Protein AF-A0A452Z1P0-F1 (afdb_monomer)

Sequence (159 aa):
PSRLHPARPAVPLSPVSAVEKTKGAAAAADEVQLEGMPSEFYDEEWQANQRERTKEWHAYRQKEEAEEEAKSSEYREIGMRMKAYPQEEVCKARVLVSSFIRAGEDVEKVIEKAAERGELTELVLMVIWNRLDVARRDDEKDAIRSLDLLYRRVETEIL

Organism: Aegilops tauschii subsp. strangulata (NCBI:txid200361)

Mean predicted aligned error: 16.91 Å

Secondary structure (DSSP, 8-state):
---PPPPPPPPPPPPPPPPP--------------TTS-GGGT-HHHHHHHHHHHHHHHHHHHHHHHHHHHHHHHHHHHHHHHTTS-HHHHHHHHHHHHHHHHHGGGHHHHHHHHHHTT---HHHHHHHHHHHHHHHHTT-HHHHHHHHHHHHHHHHHH-

Radius of gyration: 31.84 Å; Cα contacts (8 Å, |Δi|>4): 68; chains: 1; bounding box: 54×66×93 Å

InterPro domains:
  IPR034563 Protein PALE CRESS [PTHR37219] (13-159)

Foldseek 3Di:
DDDDDDDDDDDDDDPDDDDDDDDDDDDDPDPPPPPPDDPLVPPPVSVVVVVVVVVVVVVVVVVVVVVVVVVVVVLVVLVVVLVVDDVVLLVLLLVLLVVLVVCVPCSLVSLVVCLVVVNLDPSNLSNLVNVLVVCVVVVVVVSNVSSVVVNVSSVVSVD

pLDDT: mean 74.71, std 19.72, range [27.81, 96.06]

Solvent-accessible surface area (backbone atoms only — not comparable to full-atom values): 9810 Å² total; per-residue (Å²): 138,89,82,82,82,81,80,81,79,83,79,78,82,75,82,82,77,84,80,81,86,80,88,82,84,93,82,79,95,66,80,84,70,65,88,87,63,64,74,63,73,73,36,66,66,52,49,49,50,52,53,46,54,53,50,52,52,52,50,52,49,52,48,51,53,48,52,55,47,52,60,54,51,68,61,54,49,55,68,56,57,55,67,76,49,61,66,67,58,56,50,50,31,51,51,52,54,50,49,42,66,71,39,60,90,52,24,65,64,53,49,52,56,30,48,78,70,66,65,64,42,73,65,35,53,53,49,46,51,53,51,38,53,53,26,60,74,70,66,36,64,70,58,35,54,55,41,52,54,49,45,55,54,54,52,65,72,66,108

Structure (mmCIF, N/CA/C/O backbone):
data_AF-A0A452Z1P0-F1
#
_entry.id   AF-A0A452Z1P0-F1
#
loop_
_atom_site.group_PDB
_atom_site.id
_atom_site.type_symbol
_atom_site.label_atom_id
_atom_site.label_alt_id
_atom_site.label_comp_id
_atom_site.label_asym_id
_atom_site.label_entity_id
_atom_site.label_seq_id
_atom_site.pdbx_PDB_ins_code
_atom_site.Cartn_x
_atom_site.Cartn_y
_atom_site.Cartn_z
_atom_site.occupancy
_atom_site.B_iso_or_equiv
_atom_site.auth_seq_id
_atom_site.auth_comp_id
_atom_site.auth_asym_id
_atom_site.auth_atom_id
_atom_site.pdbx_PDB_model_num
ATOM 1 N N . PRO A 1 1 ? 9.541 51.807 -30.092 1.00 44.09 1 PRO A N 1
ATOM 2 C CA . PRO A 1 1 ? 10.869 51.169 -29.925 1.00 44.09 1 PRO A CA 1
ATOM 3 C C . PRO A 1 1 ? 10.723 49.651 -29.791 1.00 44.09 1 PRO A C 1
ATOM 5 O O . PRO A 1 1 ? 10.285 49.134 -28.772 1.00 44.09 1 PRO A O 1
ATOM 8 N N . SER A 1 2 ? 10.995 48.993 -30.909 1.00 42.66 2 SER A N 1
ATOM 9 C CA . SER A 1 2 ? 10.896 47.567 -31.196 1.00 42.66 2 SER A CA 1
ATOM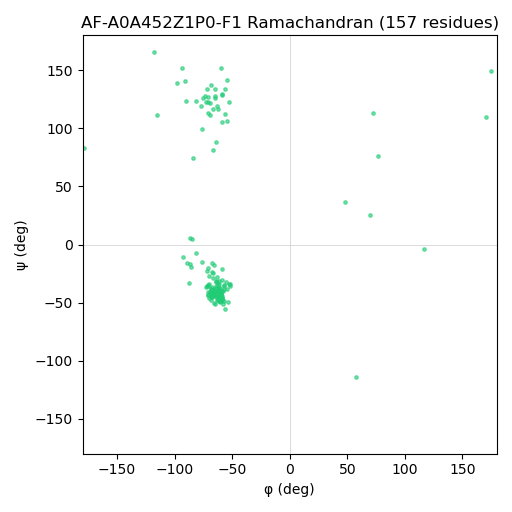 10 C C . SER A 1 2 ? 11.772 46.682 -30.303 1.00 42.66 2 SER A C 1
ATOM 12 O O . SER A 1 2 ? 12.866 47.102 -29.932 1.00 42.66 2 SER A O 1
ATOM 14 N N . ARG A 1 3 ? 11.337 45.431 -30.085 1.00 44.72 3 ARG A N 1
ATOM 15 C CA . ARG A 1 3 ? 12.112 44.186 -30.306 1.00 44.72 3 ARG A CA 1
ATOM 16 C C . ARG A 1 3 ? 11.239 42.968 -29.961 1.00 44.72 3 ARG A C 1
ATOM 18 O O . ARG A 1 3 ? 11.299 42.425 -28.867 1.00 44.72 3 ARG A O 1
ATOM 25 N N . LEU A 1 4 ? 10.416 42.553 -30.923 1.00 47.06 4 LEU A N 1
ATOM 26 C CA . LEU A 1 4 ? 9.925 41.178 -30.996 1.00 47.06 4 LEU A CA 1
ATOM 27 C C . LEU A 1 4 ? 11.031 40.354 -31.664 1.00 47.06 4 LEU A C 1
ATOM 29 O O . LEU A 1 4 ? 11.487 40.705 -32.752 1.00 47.06 4 LEU A O 1
ATOM 33 N N . HIS A 1 5 ? 11.495 39.302 -30.996 1.00 51.88 5 HIS A N 1
ATOM 34 C CA . HIS A 1 5 ? 12.396 38.320 -31.593 1.00 51.88 5 HIS A CA 1
ATOM 35 C C . HIS A 1 5 ? 11.613 37.489 -32.623 1.00 51.88 5 HIS A C 1
ATOM 37 O O . HIS A 1 5 ? 10.570 36.940 -32.264 1.00 51.88 5 HIS A O 1
ATOM 43 N N . PRO A 1 6 ? 12.067 37.367 -33.883 1.00 50.41 6 PRO A N 1
ATOM 44 C CA . PRO A 1 6 ? 11.416 36.476 -34.831 1.00 50.41 6 PRO A CA 1
ATOM 45 C C . PRO A 1 6 ? 11.770 35.017 -34.519 1.00 50.41 6 PRO A C 1
ATOM 47 O O . PRO A 1 6 ? 12.943 34.645 -34.433 1.00 50.41 6 PRO A O 1
ATOM 50 N N . ALA A 1 7 ? 10.735 34.192 -34.367 1.00 56.53 7 ALA A N 1
ATOM 51 C CA . ALA A 1 7 ? 10.838 32.741 -34.349 1.00 56.53 7 ALA A CA 1
ATOM 52 C C . ALA A 1 7 ? 11.449 32.248 -35.672 1.00 56.53 7 ALA A C 1
ATOM 54 O O . ALA A 1 7 ? 11.008 32.633 -36.756 1.00 56.53 7 ALA A O 1
ATOM 55 N N . ARG A 1 8 ? 12.480 31.402 -35.584 1.00 51.69 8 ARG A N 1
ATOM 56 C CA . ARG A 1 8 ? 13.058 30.705 -36.739 1.00 51.69 8 ARG A CA 1
ATOM 57 C C . ARG A 1 8 ? 12.015 29.743 -37.328 1.00 51.69 8 ARG A C 1
ATOM 59 O O . ARG A 1 8 ? 11.510 28.912 -36.574 1.00 51.69 8 ARG A O 1
ATOM 66 N N . PRO A 1 9 ? 11.715 29.788 -38.637 1.00 51.72 9 PRO A N 1
ATOM 67 C CA . PRO A 1 9 ? 10.921 28.745 -39.269 1.00 51.72 9 PRO A CA 1
ATOM 68 C C . PRO A 1 9 ? 11.749 27.458 -39.399 1.00 51.72 9 PRO A C 1
ATOM 70 O O . PRO A 1 9 ? 12.910 27.490 -39.810 1.00 51.72 9 PRO A O 1
ATOM 73 N N . ALA A 1 10 ? 11.143 26.327 -39.034 1.00 56.88 10 ALA A N 1
ATOM 74 C CA . ALA A 1 10 ? 11.687 25.000 -39.290 1.00 56.88 10 ALA A CA 1
ATOM 75 C C . ALA A 1 10 ? 11.734 24.756 -40.805 1.00 56.88 10 ALA A C 1
ATOM 77 O O . ALA A 1 10 ? 10.731 24.926 -41.499 1.00 56.88 10 ALA A O 1
ATOM 78 N N . VAL A 1 11 ? 12.907 24.386 -41.317 1.00 55.75 11 VAL A N 1
ATOM 79 C CA . VAL A 1 11 ? 13.099 24.035 -42.727 1.00 55.75 11 VAL A CA 1
ATOM 80 C C . VAL A 1 11 ? 12.447 22.668 -42.971 1.00 55.75 11 VAL A C 1
ATOM 82 O O . VAL A 1 11 ? 12.815 21.709 -42.290 1.00 55.75 11 VAL A O 1
ATOM 85 N N . PRO A 1 12 ? 11.494 22.538 -43.909 1.00 50.50 12 PRO A N 1
ATOM 86 C CA . PRO A 1 12 ? 10.965 21.237 -44.285 1.00 50.50 12 PRO A CA 1
ATOM 87 C C . PRO A 1 12 ? 12.035 20.460 -45.060 1.00 50.50 12 PRO A C 1
ATOM 89 O O . PRO A 1 12 ? 12.541 20.926 -46.084 1.00 50.50 12 PRO A O 1
ATOM 92 N N . LEU A 1 13 ? 12.385 19.269 -44.570 1.00 51.81 13 LEU A N 1
ATOM 93 C CA . LEU A 1 13 ? 13.197 18.316 -45.323 1.00 51.81 13 LEU A CA 1
ATOM 94 C C . LEU A 1 13 ? 12.420 17.929 -46.585 1.00 51.81 13 LEU A C 1
ATOM 96 O O . LEU A 1 13 ? 11.316 17.393 -46.514 1.00 51.81 13 LEU A O 1
ATOM 100 N N . SER A 1 14 ? 12.980 18.275 -47.742 1.00 45.72 14 SER A N 1
ATOM 101 C CA . SER A 1 14 ? 12.381 17.977 -49.041 1.00 45.72 14 SER A CA 1
ATOM 102 C C . SER A 1 14 ? 12.413 16.464 -49.299 1.00 45.72 14 SER A C 1
ATOM 104 O O . SER A 1 14 ? 13.440 15.838 -49.029 1.00 45.72 14 SER A O 1
ATOM 106 N N . PRO A 1 15 ? 11.336 15.856 -49.828 1.00 46.47 15 PRO A N 1
ATOM 107 C CA . PRO A 1 15 ? 11.354 14.454 -50.219 1.00 46.47 15 PRO A CA 1
ATOM 108 C C . PRO A 1 15 ? 12.263 14.285 -51.440 1.00 46.47 15 PRO A C 1
ATOM 110 O O . PRO A 1 15 ? 12.066 14.920 -52.478 1.00 46.47 15 PRO A O 1
ATOM 113 N N . VAL A 1 16 ? 13.283 13.440 -51.305 1.00 46.19 16 VAL A N 1
ATOM 114 C CA . VAL A 1 16 ? 14.192 13.092 -52.401 1.00 46.19 16 VAL A CA 1
ATOM 115 C C . VAL A 1 16 ? 13.379 12.377 -53.483 1.00 46.19 16 VAL A C 1
ATOM 117 O O . VAL A 1 16 ? 12.727 11.368 -53.219 1.00 46.19 16 VAL A O 1
ATOM 120 N N . SER A 1 17 ? 13.356 12.961 -54.681 1.00 40.78 17 SER A N 1
ATOM 121 C CA . SER A 1 17 ? 12.561 12.489 -55.817 1.00 40.78 17 SER A CA 1
ATOM 122 C C . SER A 1 17 ? 13.032 11.115 -56.298 1.00 40.78 17 SER A C 1
ATOM 124 O O . SER A 1 17 ? 14.225 10.894 -56.498 1.00 40.78 17 SER A O 1
ATOM 126 N N . ALA A 1 18 ? 12.080 10.206 -56.520 1.00 47.62 18 ALA A N 1
ATOM 127 C CA . ALA A 1 18 ? 12.309 8.944 -57.209 1.00 47.62 18 ALA A CA 1
ATOM 128 C C . ALA A 1 18 ? 12.649 9.226 -58.682 1.00 47.62 18 ALA A C 1
ATOM 130 O O . ALA A 1 18 ? 11.830 9.777 -59.414 1.00 47.62 18 ALA A O 1
ATOM 131 N N . VAL A 1 19 ? 13.860 8.866 -59.111 1.00 43.66 19 VAL A N 1
ATOM 132 C CA . VAL A 1 19 ? 14.282 8.962 -60.515 1.00 43.66 19 VAL A CA 1
ATOM 133 C C . VAL A 1 19 ? 13.674 7.807 -61.313 1.00 43.66 19 VAL A C 1
ATOM 135 O O . VAL A 1 19 ? 13.925 6.633 -61.034 1.00 43.66 19 VAL A O 1
ATOM 138 N N . GLU A 1 20 ? 12.868 8.161 -62.316 1.00 36.50 20 GLU A N 1
ATOM 139 C CA . GLU A 1 20 ? 12.328 7.266 -63.339 1.00 36.50 20 GLU A CA 1
ATOM 140 C C . GLU A 1 20 ? 13.451 6.577 -64.134 1.00 36.50 20 GLU A C 1
ATOM 142 O O . GLU A 1 20 ? 14.351 7.215 -64.683 1.00 36.50 20 GLU A O 1
ATOM 147 N N . LYS A 1 21 ? 13.369 5.245 -64.232 1.00 41.72 21 LYS A N 1
ATOM 148 C CA . LYS A 1 21 ? 14.223 4.416 -65.091 1.00 41.72 21 LYS A CA 1
ATOM 149 C C . LYS A 1 21 ? 13.857 4.626 -66.561 1.00 41.72 21 LYS A C 1
ATOM 151 O O . LYS A 1 21 ? 12.813 4.151 -67.005 1.00 41.72 21 LYS A O 1
ATOM 156 N N . THR A 1 22 ? 14.760 5.212 -67.344 1.00 37.16 22 THR A N 1
ATOM 157 C CA . THR A 1 22 ? 14.760 5.045 -68.804 1.00 37.16 22 THR A CA 1
ATOM 158 C C . THR A 1 22 ? 15.759 3.964 -69.217 1.00 37.16 22 THR A C 1
ATOM 160 O O . THR A 1 22 ? 16.826 3.782 -68.637 1.00 37.16 22 THR A O 1
ATOM 163 N N . LYS A 1 23 ? 15.320 3.157 -70.181 1.00 41.75 23 LYS A N 1
ATOM 164 C CA . LYS A 1 23 ? 15.895 1.893 -70.645 1.00 41.75 23 LYS A CA 1
ATOM 165 C C . LYS A 1 23 ? 16.890 2.152 -71.780 1.00 41.75 23 LYS A C 1
ATOM 167 O O . LYS A 1 23 ? 16.473 2.661 -72.816 1.00 41.75 23 LYS A O 1
ATOM 172 N N . GLY A 1 24 ? 18.145 1.711 -71.643 1.00 29.64 24 GLY A N 1
ATOM 173 C CA . GLY A 1 24 ? 19.073 1.624 -72.778 1.00 29.64 24 GLY A CA 1
ATOM 174 C C . GLY A 1 24 ? 20.534 1.318 -72.428 1.00 29.64 24 GLY A C 1
ATOM 175 O O . GLY A 1 24 ? 21.234 2.196 -71.955 1.00 29.64 24 GLY A O 1
ATOM 176 N N . ALA A 1 25 ? 20.967 0.101 -72.783 1.00 27.81 25 ALA A N 1
ATOM 177 C CA . ALA A 1 25 ? 22.345 -0.377 -72.984 1.00 27.81 25 ALA A CA 1
ATOM 178 C C . ALA A 1 25 ? 23.264 -0.580 -71.756 1.00 27.81 25 ALA A C 1
ATOM 180 O O . ALA A 1 25 ? 23.699 0.343 -71.082 1.00 27.81 25 ALA A O 1
ATOM 181 N N . ALA A 1 26 ? 23.591 -1.855 -71.530 1.00 37.91 26 ALA A N 1
ATOM 182 C CA . ALA A 1 26 ? 24.515 -2.370 -70.532 1.00 37.91 26 ALA A CA 1
ATOM 183 C C . ALA A 1 26 ? 25.988 -2.096 -70.884 1.00 37.91 26 ALA A C 1
ATOM 185 O O . ALA A 1 26 ? 26.427 -2.483 -71.965 1.00 37.91 26 ALA A O 1
ATOM 186 N N . ALA A 1 27 ? 26.735 -1.510 -69.946 1.00 34.22 27 ALA A N 1
ATOM 187 C CA . ALA A 1 27 ? 28.104 -1.869 -69.546 1.00 34.22 27 ALA A CA 1
ATOM 188 C C . ALA A 1 27 ? 28.612 -0.846 -68.513 1.00 34.22 27 ALA A C 1
ATOM 190 O O . ALA A 1 27 ? 28.245 0.320 -68.582 1.00 34.22 27 ALA A O 1
ATOM 191 N N . ALA A 1 28 ? 29.482 -1.299 -67.608 1.00 30.39 28 ALA A N 1
ATOM 192 C CA . ALA A 1 28 ? 30.057 -0.577 -66.467 1.00 30.39 28 ALA A CA 1
ATOM 193 C C . ALA A 1 28 ? 29.111 -0.410 -65.264 1.00 30.39 28 ALA A C 1
ATOM 195 O O . ALA A 1 28 ? 28.579 0.658 -64.976 1.00 30.39 28 ALA A O 1
ATOM 196 N N . ALA A 1 29 ? 28.948 -1.513 -64.531 1.00 36.84 29 ALA A N 1
ATOM 197 C CA . ALA A 1 29 ? 28.787 -1.448 -63.087 1.00 36.84 29 ALA A CA 1
ATOM 198 C C . ALA A 1 29 ? 30.096 -0.890 -62.512 1.00 36.84 29 ALA A C 1
ATOM 200 O O . ALA A 1 29 ? 31.027 -1.645 -62.254 1.00 36.84 29 ALA A O 1
ATOM 201 N N . ASP A 1 30 ? 30.193 0.430 -62.427 1.00 38.25 30 ASP A N 1
ATOM 202 C CA . ASP A 1 30 ? 31.117 1.073 -61.507 1.00 38.25 30 ASP A CA 1
ATOM 203 C C . ASP A 1 30 ? 30.231 1.812 -60.518 1.00 38.25 30 ASP A C 1
ATOM 205 O O . ASP A 1 30 ? 29.426 2.678 -60.879 1.00 38.25 30 ASP A O 1
ATOM 209 N N . GLU A 1 31 ? 30.255 1.306 -59.294 1.00 41.28 31 GLU A N 1
ATOM 210 C CA . GLU A 1 31 ? 29.506 1.838 -58.180 1.00 41.28 31 GLU A CA 1
ATOM 211 C C . GLU A 1 31 ? 29.822 3.323 -58.078 1.00 41.28 31 GLU A C 1
ATOM 213 O O . GLU A 1 31 ? 30.979 3.721 -57.953 1.00 41.28 31 GLU A O 1
ATOM 218 N N . VAL A 1 32 ? 28.786 4.157 -58.143 1.00 47.81 32 VAL A N 1
ATOM 219 C CA . VAL A 1 32 ? 28.904 5.562 -57.767 1.00 47.81 32 VAL A CA 1
ATOM 220 C C . VAL A 1 32 ? 29.160 5.570 -56.262 1.00 47.81 32 VAL A C 1
ATOM 222 O O . VAL A 1 32 ? 28.235 5.695 -55.460 1.00 47.81 32 VAL A O 1
ATOM 225 N N . GLN A 1 33 ? 30.420 5.351 -55.886 1.00 48.59 33 GLN A N 1
ATOM 226 C CA . GLN A 1 33 ? 30.935 5.562 -54.548 1.00 48.59 33 GLN A CA 1
ATOM 227 C C . GLN A 1 33 ? 30.678 7.030 -54.242 1.00 48.59 33 GLN A C 1
ATOM 229 O O . GLN A 1 33 ? 31.297 7.931 -54.806 1.00 48.59 33 GLN A O 1
ATOM 234 N N . LEU A 1 34 ? 29.684 7.268 -53.393 1.00 49.00 34 LEU A N 1
ATOM 235 C CA . LEU A 1 34 ? 29.399 8.561 -52.808 1.00 49.00 34 LEU A CA 1
ATOM 236 C C . LEU A 1 34 ? 30.690 9.045 -52.131 1.00 49.00 34 LEU A C 1
ATOM 238 O O . LEU A 1 34 ? 31.124 8.490 -51.116 1.00 49.00 34 LEU A O 1
ATOM 242 N N . GLU A 1 35 ? 31.331 10.026 -52.759 1.00 41.75 35 GLU A N 1
ATOM 243 C CA . GLU A 1 35 ? 32.643 10.545 -52.392 1.00 41.75 35 GLU A CA 1
ATOM 244 C C . GLU A 1 35 ? 32.628 11.023 -50.929 1.00 41.75 35 GLU A C 1
ATOM 246 O O . GLU A 1 35 ? 31.923 11.969 -50.574 1.00 41.75 35 GLU A O 1
ATOM 251 N N . GLY A 1 36 ? 33.368 10.320 -50.062 1.00 56.19 36 GLY A N 1
ATOM 252 C CA . GLY A 1 36 ? 33.545 10.669 -48.646 1.00 56.19 36 GLY A CA 1
ATOM 253 C C . GLY A 1 36 ? 33.018 9.668 -47.608 1.00 56.19 36 GLY A C 1
ATOM 254 O O . GLY A 1 36 ? 33.248 9.893 -46.420 1.00 56.19 36 GLY A O 1
ATOM 255 N N . MET A 1 37 ? 32.354 8.570 -47.995 1.00 54.34 37 MET A N 1
ATOM 256 C CA . MET A 1 37 ? 32.004 7.497 -47.045 1.00 54.34 37 MET A CA 1
ATOM 257 C C . MET A 1 37 ? 33.104 6.421 -46.968 1.00 54.34 37 MET A C 1
ATOM 259 O O . MET A 1 37 ? 33.677 6.076 -48.002 1.00 54.34 37 MET A O 1
ATOM 263 N N . PRO A 1 38 ? 33.423 5.882 -45.771 1.00 67.44 38 PRO A N 1
ATOM 264 C CA . PRO A 1 38 ? 34.395 4.794 -45.618 1.00 67.44 38 PRO A CA 1
ATOM 265 C C . PRO A 1 38 ? 34.047 3.588 -46.503 1.00 67.44 38 PRO A C 1
ATOM 267 O O . PRO A 1 38 ? 32.874 3.245 -46.609 1.00 67.44 38 PRO A O 1
ATOM 270 N N . SER A 1 39 ? 35.047 2.922 -47.098 1.00 65.94 39 SER A N 1
ATOM 271 C CA . SER A 1 39 ? 34.854 1.770 -48.009 1.00 65.94 39 SER A CA 1
ATOM 272 C C . SER A 1 39 ? 33.989 0.656 -47.405 1.00 65.94 39 SER A C 1
ATOM 274 O O . SER A 1 39 ? 33.191 0.050 -48.109 1.00 65.94 39 SER A O 1
ATOM 276 N N . GLU A 1 40 ? 34.090 0.456 -46.089 1.00 57.50 40 GLU A N 1
ATOM 277 C CA . GLU A 1 40 ? 33.300 -0.506 -45.304 1.00 57.50 40 GLU A CA 1
ATOM 278 C C . GLU A 1 40 ? 31.786 -0.264 -45.401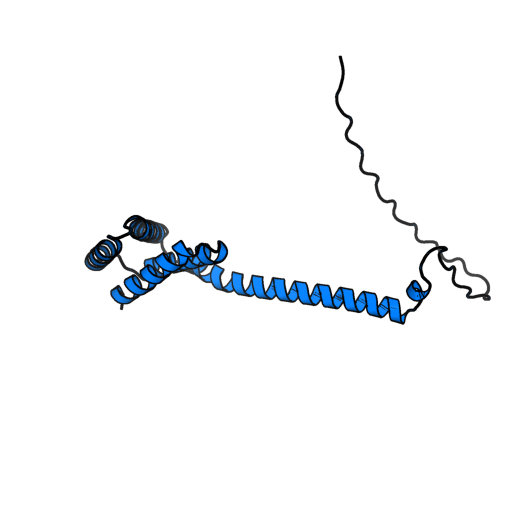 1.00 57.50 40 GLU A C 1
ATOM 280 O O . GLU A 1 40 ? 30.983 -1.162 -45.171 1.00 57.50 40 GLU A O 1
ATOM 285 N N . PHE A 1 41 ? 31.368 0.952 -45.765 1.00 53.31 41 PHE A N 1
ATOM 286 C CA . PHE A 1 41 ? 29.965 1.279 -45.971 1.00 53.31 41 PHE A CA 1
ATOM 287 C C . PHE A 1 41 ? 29.370 0.558 -47.186 1.00 53.31 41 PHE A C 1
ATOM 289 O O . PHE A 1 41 ? 28.162 0.364 -47.203 1.00 53.31 41 PHE A O 1
ATOM 296 N N . TYR A 1 42 ? 30.168 0.144 -4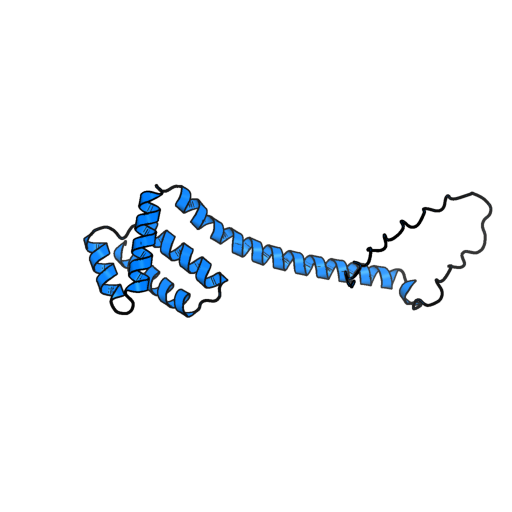8.175 1.00 59.69 42 TYR A N 1
ATOM 297 C CA . TYR A 1 42 ? 29.697 -0.591 -49.360 1.00 59.69 42 TYR A CA 1
ATOM 298 C C . TYR A 1 42 ? 29.764 -2.114 -49.191 1.00 59.69 42 TYR A C 1
ATOM 300 O O . TYR A 1 42 ? 29.141 -2.835 -49.966 1.00 59.69 42 TYR A O 1
ATOM 308 N N . ASP A 1 43 ? 30.426 -2.604 -48.140 1.00 75.06 43 ASP A N 1
ATOM 309 C CA . ASP A 1 43 ? 30.457 -4.028 -47.824 1.00 75.06 43 ASP A CA 1
ATOM 310 C C . ASP A 1 43 ? 29.069 -4.480 -47.346 1.00 75.06 43 ASP A C 1
ATOM 312 O O . ASP A 1 43 ? 28.593 -4.110 -46.266 1.00 75.06 43 ASP A O 1
ATOM 316 N N . GLU A 1 44 ? 28.397 -5.295 -48.161 1.00 65.06 44 GLU A N 1
ATOM 317 C CA . GLU A 1 44 ? 27.048 -5.798 -47.874 1.00 65.06 44 GLU A CA 1
ATOM 318 C C . GLU A 1 44 ? 26.987 -6.545 -46.532 1.00 65.06 44 GLU A C 1
ATOM 320 O O . GLU A 1 44 ? 26.014 -6.402 -45.787 1.00 65.06 44 GLU A O 1
ATOM 325 N N . GLU A 1 45 ? 28.052 -7.273 -46.181 1.00 70.44 45 GLU A N 1
ATOM 326 C CA . GLU A 1 45 ? 28.196 -7.956 -44.890 1.00 70.44 45 GLU A CA 1
ATOM 327 C C . GLU A 1 45 ? 28.332 -6.971 -43.722 1.00 70.44 45 GLU A C 1
ATOM 329 O O . GLU A 1 45 ? 27.728 -7.167 -42.664 1.00 70.44 45 GLU A O 1
ATOM 334 N N . TRP A 1 46 ? 29.063 -5.869 -43.911 1.00 74.94 46 TRP A N 1
ATOM 335 C CA . TRP A 1 46 ? 29.215 -4.832 -42.891 1.00 74.94 46 TRP A CA 1
ATOM 336 C C . TRP A 1 46 ? 27.893 -4.092 -42.664 1.00 74.94 46 TRP A C 1
ATOM 338 O O . TRP A 1 46 ? 27.463 -3.927 -41.519 1.00 74.94 46 TRP A O 1
ATOM 348 N N . GLN A 1 47 ? 27.178 -3.727 -43.734 1.00 70.19 47 GLN A N 1
ATOM 349 C CA . GLN A 1 47 ? 25.843 -3.131 -43.626 1.00 70.19 47 GLN A CA 1
ATOM 350 C C . GLN A 1 47 ? 24.828 -4.088 -42.986 1.00 70.19 47 GLN A C 1
ATOM 352 O O . GLN A 1 47 ? 23.996 -3.655 -42.181 1.00 70.19 47 GLN A O 1
ATOM 357 N N . ALA A 1 48 ? 24.868 -5.378 -43.336 1.00 77.31 48 ALA A N 1
ATOM 358 C CA . ALA A 1 48 ? 24.006 -6.399 -42.746 1.00 77.31 48 ALA A CA 1
ATOM 359 C C . ALA A 1 48 ? 24.258 -6.533 -41.240 1.00 77.31 48 ALA A C 1
ATOM 361 O O . ALA A 1 48 ? 23.305 -6.467 -40.464 1.00 77.31 48 ALA A O 1
ATOM 362 N N . ASN A 1 49 ? 25.526 -6.589 -40.829 1.00 74.19 49 ASN A N 1
ATOM 363 C CA . ASN A 1 49 ? 25.930 -6.645 -39.428 1.00 74.19 49 ASN A CA 1
ATOM 364 C C . ASN A 1 49 ? 25.498 -5.384 -38.649 1.00 74.19 49 ASN A C 1
ATOM 366 O O . ASN A 1 49 ? 25.004 -5.477 -37.530 1.00 74.19 49 ASN A O 1
ATOM 370 N N . GLN A 1 50 ? 25.582 -4.185 -39.239 1.00 67.88 50 GLN A N 1
ATOM 371 C CA . GLN A 1 50 ? 25.062 -2.961 -38.600 1.00 67.88 50 GLN A CA 1
ATOM 372 C C . GLN A 1 50 ? 23.535 -2.994 -38.410 1.00 67.88 50 GLN A C 1
ATOM 374 O O . GLN A 1 50 ? 23.017 -2.597 -37.358 1.00 67.88 50 GLN A O 1
ATOM 379 N N . ARG A 1 51 ? 22.796 -3.489 -39.412 1.00 73.19 51 ARG A N 1
ATOM 380 C CA . ARG A 1 51 ? 21.335 -3.664 -39.330 1.00 73.19 51 ARG A CA 1
ATOM 381 C C . ARG A 1 51 ? 20.959 -4.714 -38.289 1.00 73.19 51 ARG A C 1
ATOM 383 O O . ARG A 1 51 ? 19.978 -4.520 -37.575 1.00 73.19 51 ARG A O 1
ATOM 390 N N . GLU A 1 52 ? 21.717 -5.801 -38.206 1.00 73.62 52 GLU A N 1
ATOM 391 C CA . GLU A 1 52 ? 21.527 -6.867 -37.223 1.00 73.62 52 GLU A CA 1
ATOM 392 C C . GLU A 1 52 ? 21.767 -6.348 -35.803 1.00 73.62 52 GLU A C 1
ATOM 394 O O . GLU A 1 52 ? 20.849 -6.398 -34.989 1.00 73.62 52 GLU A O 1
ATOM 399 N N . ARG A 1 53 ? 22.897 -5.677 -35.549 1.00 68.19 53 ARG A N 1
ATOM 400 C CA . ARG A 1 53 ? 23.201 -5.059 -34.244 1.00 68.19 53 ARG A CA 1
ATOM 401 C C . ARG A 1 53 ? 22.141 -4.055 -33.795 1.00 68.19 53 ARG A C 1
ATOM 403 O O . ARG A 1 53 ? 21.787 -4.000 -32.620 1.00 68.19 53 ARG A O 1
ATOM 410 N N . THR A 1 54 ? 21.595 -3.272 -34.726 1.00 74.12 54 THR A N 1
ATOM 411 C CA . THR A 1 54 ? 20.522 -2.313 -34.417 1.00 74.12 54 THR A CA 1
ATOM 412 C C . THR A 1 54 ? 19.218 -3.033 -34.050 1.00 74.12 54 THR A C 1
ATOM 414 O O . THR A 1 54 ? 18.548 -2.650 -33.091 1.00 74.12 54 THR A O 1
ATOM 417 N N . LYS A 1 55 ? 18.859 -4.106 -34.770 1.00 82.38 55 LYS A N 1
ATOM 418 C CA . LYS A 1 55 ? 17.677 -4.932 -34.468 1.00 82.38 55 LYS A CA 1
ATOM 419 C C . LYS A 1 55 ? 17.807 -5.649 -33.129 1.00 82.38 55 LYS A C 1
ATOM 421 O O . LYS A 1 55 ? 16.851 -5.639 -32.362 1.00 82.38 55 LYS A O 1
ATOM 426 N N . GLU A 1 56 ? 18.970 -6.225 -32.841 1.00 81.50 56 GLU A N 1
ATOM 427 C CA . GLU A 1 56 ? 19.265 -6.874 -31.561 1.00 81.50 56 GLU A CA 1
ATOM 428 C C . GLU A 1 56 ? 19.136 -5.893 -30.400 1.00 81.50 56 GLU A C 1
ATOM 430 O O . GLU A 1 56 ? 18.497 -6.197 -29.395 1.00 81.50 56 GLU A O 1
ATOM 435 N N . TRP A 1 57 ? 19.670 -4.681 -30.559 1.00 74.94 57 TRP A N 1
ATOM 436 C CA . TRP A 1 57 ? 19.588 -3.658 -29.525 1.00 74.94 57 TRP A CA 1
ATOM 437 C C . TRP A 1 57 ? 18.150 -3.177 -29.280 1.00 74.94 57 TRP A C 1
ATOM 439 O O . TRP A 1 57 ? 17.733 -3.007 -28.134 1.00 74.94 57 TRP A O 1
ATOM 449 N N . HIS A 1 58 ? 17.348 -3.018 -30.338 1.00 81.12 58 HIS A N 1
ATOM 450 C CA . HIS A 1 58 ? 15.922 -2.710 -30.201 1.00 81.12 58 HIS A CA 1
ATOM 451 C C . HIS A 1 58 ? 15.113 -3.866 -29.607 1.00 81.12 58 HIS A C 1
ATOM 453 O O . HIS A 1 58 ? 14.217 -3.612 -28.807 1.00 81.12 58 HIS A O 1
ATOM 459 N N . ALA A 1 59 ? 15.426 -5.114 -29.963 1.00 86.00 59 ALA A N 1
ATOM 460 C CA . ALA A 1 59 ? 14.787 -6.295 -29.393 1.00 86.00 59 ALA A CA 1
ATOM 461 C C . ALA A 1 59 ? 15.114 -6.444 -27.901 1.00 86.00 59 ALA A C 1
ATOM 463 O O . ALA A 1 59 ? 14.218 -6.719 -27.108 1.00 86.00 59 ALA A O 1
ATOM 464 N N . TYR A 1 60 ? 16.368 -6.197 -27.507 1.00 81.44 60 TYR A N 1
ATOM 465 C CA . TYR A 1 60 ? 16.786 -6.162 -26.107 1.00 81.44 60 TYR A CA 1
ATOM 466 C C . TYR A 1 60 ? 16.011 -5.097 -25.323 1.00 81.44 60 TYR A C 1
ATOM 468 O O . TYR A 1 60 ? 15.427 -5.406 -24.290 1.00 81.44 60 TYR A O 1
ATOM 476 N N . ARG A 1 61 ? 15.926 -3.867 -25.850 1.00 80.44 61 ARG A N 1
ATOM 477 C CA . ARG A 1 61 ? 15.185 -2.787 -25.186 1.00 80.44 61 ARG A CA 1
ATOM 478 C C . ARG A 1 61 ? 13.688 -3.079 -25.076 1.00 80.44 61 ARG A C 1
ATOM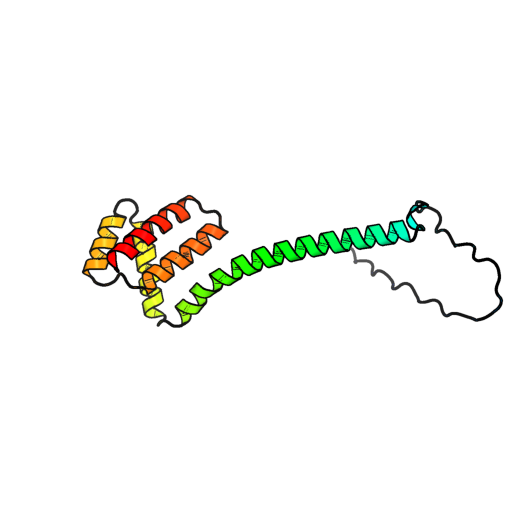 480 O O . ARG A 1 61 ? 13.120 -2.889 -24.012 1.00 80.44 61 ARG A O 1
ATOM 487 N N . GLN A 1 62 ? 13.052 -3.563 -26.145 1.00 77.06 62 GLN A N 1
ATOM 488 C CA . GLN A 1 62 ? 11.631 -3.933 -26.099 1.00 77.06 62 GLN A CA 1
ATOM 489 C C . GLN A 1 62 ? 11.369 -5.064 -25.107 1.00 77.06 62 GLN A C 1
ATOM 491 O O . GLN A 1 62 ? 10.320 -5.088 -24.473 1.00 77.06 62 GLN A O 1
ATOM 496 N N . LYS A 1 63 ? 12.311 -6.001 -24.968 1.00 80.81 63 LYS A N 1
ATOM 497 C CA . LYS A 1 63 ? 12.218 -7.064 -23.974 1.00 80.81 63 LYS A CA 1
ATOM 498 C C . LYS A 1 63 ? 12.304 -6.505 -22.552 1.00 80.81 63 LYS A C 1
ATOM 500 O O . LYS A 1 63 ? 11.484 -6.895 -21.733 1.00 80.81 63 LYS A O 1
ATOM 505 N N . GLU A 1 64 ? 13.225 -5.579 -22.280 1.00 80.50 64 GLU A N 1
ATOM 506 C CA . GLU A 1 64 ? 13.285 -4.881 -20.985 1.00 80.50 64 GLU A CA 1
ATOM 507 C C . GLU A 1 64 ? 11.998 -4.100 -20.697 1.00 80.50 64 GLU A C 1
ATOM 509 O O . GLU A 1 64 ? 11.396 -4.292 -19.646 1.00 80.50 64 GLU A O 1
ATOM 514 N N . GLU A 1 65 ? 11.525 -3.292 -21.649 1.00 73.62 65 GLU A N 1
ATOM 515 C CA . GLU A 1 65 ? 10.276 -2.531 -21.508 1.00 73.62 65 GLU A CA 1
ATOM 516 C C . GLU A 1 65 ? 9.075 -3.461 -21.265 1.00 73.62 65 GLU A C 1
ATOM 518 O O . GLU A 1 65 ? 8.232 -3.168 -20.423 1.00 73.62 65 GLU A O 1
ATOM 523 N N . ALA A 1 66 ? 9.008 -4.613 -21.941 1.00 77.25 66 ALA A N 1
ATOM 524 C CA . ALA A 1 66 ? 7.946 -5.599 -21.744 1.00 77.25 66 ALA A CA 1
ATOM 525 C 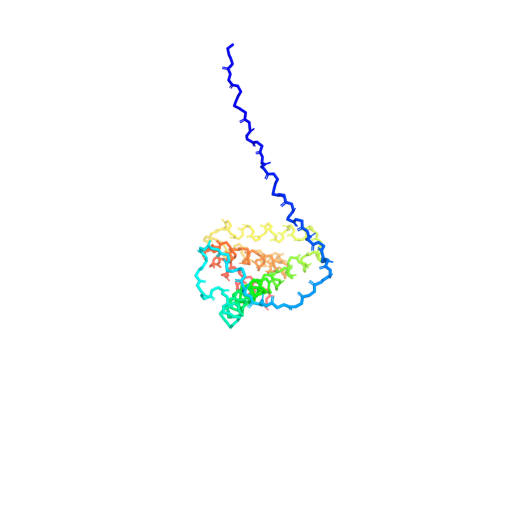C . ALA A 1 66 ? 8.052 -6.337 -20.399 1.00 77.25 66 ALA A C 1
ATOM 527 O O . ALA A 1 66 ? 7.027 -6.668 -19.809 1.00 77.25 66 ALA A O 1
ATOM 528 N N . GLU A 1 67 ? 9.261 -6.604 -19.900 1.00 73.31 67 GLU A N 1
ATOM 529 C CA . GLU A 1 67 ? 9.477 -7.183 -18.569 1.00 73.31 67 GLU A CA 1
ATOM 530 C C . GLU A 1 67 ? 9.101 -6.179 -17.465 1.00 73.31 67 GLU A C 1
ATOM 532 O O . GLU A 1 67 ? 8.429 -6.547 -16.496 1.00 73.31 67 GLU A O 1
ATOM 537 N N . GLU A 1 68 ? 9.440 -4.898 -17.638 1.00 64.50 68 GLU A N 1
ATOM 538 C CA . GLU A 1 68 ? 8.995 -3.809 -16.764 1.00 64.50 68 GLU A CA 1
ATOM 539 C C . GLU A 1 68 ? 7.475 -3.606 -16.828 1.00 64.50 68 GLU A C 1
ATOM 541 O O . GLU A 1 68 ? 6.821 -3.447 -15.793 1.00 64.50 68 GLU A O 1
ATOM 546 N N . GLU A 1 69 ? 6.882 -3.673 -18.021 1.00 62.62 69 GLU A N 1
ATOM 547 C CA . GLU A 1 69 ? 5.443 -3.513 -18.213 1.00 62.62 69 GLU A CA 1
ATOM 548 C C . GLU A 1 69 ? 4.658 -4.713 -17.668 1.00 62.62 69 GLU A C 1
ATOM 550 O O . GLU A 1 69 ? 3.655 -4.514 -16.980 1.00 62.62 69 GLU A O 1
ATOM 555 N N . ALA A 1 70 ? 5.136 -5.945 -17.869 1.00 63.62 70 ALA A N 1
ATOM 556 C CA . ALA A 1 70 ? 4.555 -7.156 -17.286 1.00 63.62 70 ALA A CA 1
ATOM 557 C C . ALA A 1 70 ? 4.597 -7.106 -15.756 1.00 63.62 70 ALA A C 1
ATOM 559 O O . ALA A 1 70 ? 3.581 -7.353 -15.101 1.00 63.62 70 ALA A O 1
ATOM 560 N N . LYS A 1 71 ? 5.735 -6.680 -15.195 1.00 59.69 71 LYS A N 1
ATOM 561 C CA . LYS A 1 71 ? 5.859 -6.413 -13.765 1.00 59.69 71 LYS A CA 1
ATOM 562 C C . LYS A 1 71 ? 4.842 -5.354 -13.344 1.00 59.69 71 LYS A C 1
ATOM 564 O O . LYS A 1 71 ? 4.114 -5.583 -12.396 1.00 59.69 71 LYS A O 1
ATOM 569 N N . SER A 1 72 ? 4.686 -4.251 -14.079 1.00 55.09 72 SER A N 1
ATOM 570 C CA . SER A 1 72 ? 3.711 -3.192 -13.762 1.00 55.09 72 SER A CA 1
ATOM 571 C C . SER A 1 72 ? 2.228 -3.609 -13.889 1.00 55.09 72 SER A C 1
ATOM 573 O O . SER A 1 72 ? 1.370 -3.056 -13.188 1.00 55.09 72 SER A O 1
ATOM 575 N N . SER A 1 73 ? 1.929 -4.573 -14.770 1.00 58.12 73 SER A N 1
ATOM 576 C CA . SER A 1 73 ? 0.595 -5.094 -15.102 1.00 58.12 73 SER A CA 1
ATOM 577 C C . SER A 1 73 ? 0.002 -5.927 -13.968 1.00 58.12 73 SER A C 1
ATOM 579 O O . SER A 1 73 ? -1.163 -5.736 -13.615 1.00 58.12 73 SER A O 1
ATOM 581 N N . GLU A 1 74 ? 0.814 -6.792 -13.355 1.00 55.41 74 GLU A N 1
ATOM 582 C CA . GLU A 1 74 ? 0.428 -7.628 -12.208 1.00 55.41 74 GLU A CA 1
ATOM 583 C C . GLU A 1 74 ? -0.112 -6.773 -11.039 1.00 55.41 74 GLU A C 1
ATOM 585 O O . GLU A 1 74 ? -1.073 -7.133 -10.365 1.00 55.41 74 GLU A O 1
ATOM 590 N N . TYR A 1 75 ? 0.401 -5.550 -10.877 1.00 53.78 75 TYR A N 1
ATOM 591 C CA . TYR A 1 75 ? -0.006 -4.632 -9.810 1.00 53.78 75 TYR A CA 1
ATOM 592 C C . TYR A 1 75 ? -1.236 -3.761 -10.126 1.00 53.78 75 TYR A C 1
ATOM 594 O O . TYR A 1 75 ? -1.913 -3.290 -9.208 1.00 53.78 75 TYR A O 1
ATOM 602 N N . ARG A 1 76 ? -1.608 -3.576 -11.407 1.00 63.69 76 ARG A N 1
ATOM 603 C CA . ARG A 1 76 ? -2.892 -2.926 -11.770 1.00 63.69 76 ARG A CA 1
ATOM 604 C C . ARG A 1 76 ? -4.101 -3.755 -11.337 1.00 63.69 76 ARG A C 1
ATOM 606 O O . ARG A 1 76 ? -5.209 -3.220 -11.244 1.00 63.69 76 ARG A O 1
ATOM 613 N N . GLU A 1 77 ? -3.899 -5.036 -11.053 1.00 68.25 77 GLU A N 1
ATOM 614 C CA . GLU A 1 77 ? -4.952 -5.971 -10.687 1.00 68.25 77 GLU A CA 1
ATOM 615 C C . GLU A 1 77 ? -5.636 -5.606 -9.359 1.00 68.25 77 GLU A C 1
ATOM 617 O O . GLU A 1 77 ? -6.858 -5.697 -9.246 1.00 68.25 77 GLU A O 1
ATOM 622 N N . ILE A 1 78 ? -4.891 -5.081 -8.382 1.00 68.69 78 ILE A N 1
ATOM 623 C CA . ILE A 1 78 ? -5.419 -4.734 -7.049 1.00 68.69 78 ILE A CA 1
ATOM 624 C C . ILE A 1 78 ? -6.383 -3.554 -7.135 1.00 68.69 78 ILE A C 1
ATOM 626 O O . ILE A 1 78 ? -7.503 -3.608 -6.623 1.00 68.69 78 ILE A O 1
ATOM 630 N N . GLY A 1 79 ? -5.973 -2.495 -7.838 1.00 70.06 79 GLY A N 1
ATOM 631 C CA . GLY A 1 79 ? -6.818 -1.328 -8.075 1.00 70.06 79 GLY A CA 1
ATOM 632 C C . GLY A 1 79 ? -8.086 -1.683 -8.856 1.00 70.06 79 GLY A C 1
ATOM 633 O O . GLY A 1 79 ? -9.134 -1.080 -8.628 1.00 70.06 79 GLY A O 1
ATOM 634 N N . MET A 1 80 ? -8.026 -2.689 -9.738 1.00 76.50 80 MET A N 1
ATOM 635 C CA . MET A 1 80 ? -9.214 -3.231 -10.403 1.00 76.50 80 MET A CA 1
ATOM 636 C C . MET A 1 80 ? -10.107 -4.022 -9.441 1.00 76.50 80 MET A C 1
ATOM 638 O O . MET A 1 80 ? -11.314 -3.793 -9.440 1.00 76.50 80 MET A O 1
ATOM 642 N N . ARG A 1 81 ? -9.541 -4.875 -8.578 1.00 77.62 81 ARG A N 1
ATOM 643 C CA . ARG A 1 81 ? -10.299 -5.621 -7.554 1.00 77.62 81 ARG A CA 1
ATOM 644 C C . ARG A 1 81 ? -11.012 -4.688 -6.570 1.00 77.62 81 ARG A C 1
ATOM 646 O O . ARG A 1 81 ? -12.157 -4.939 -6.216 1.00 77.62 81 ARG A O 1
ATOM 653 N N . MET A 1 82 ? -10.402 -3.560 -6.196 1.00 82.38 82 MET A N 1
ATOM 654 C CA . MET A 1 82 ? -11.037 -2.554 -5.331 1.00 82.38 82 MET A CA 1
ATOM 655 C C . MET A 1 82 ? -12.284 -1.904 -5.948 1.00 82.38 82 MET A C 1
ATOM 657 O O . MET A 1 82 ? -13.179 -1.510 -5.207 1.00 82.38 82 MET A O 1
ATOM 661 N N . LYS A 1 83 ? -12.387 -1.812 -7.283 1.00 82.25 83 LYS A N 1
ATOM 662 C CA . LYS A 1 83 ? -13.587 -1.269 -7.952 1.00 82.25 83 LYS A CA 1
ATOM 663 C C . LYS A 1 83 ? -14.824 -2.154 -7.786 1.00 82.25 83 LYS A C 1
ATOM 665 O O . LYS A 1 83 ? -15.925 -1.684 -8.052 1.00 82.25 83 LYS A O 1
ATOM 670 N N . ALA A 1 84 ? -14.652 -3.412 -7.378 1.00 88.44 84 ALA A N 1
ATOM 671 C CA . ALA A 1 84 ? -15.763 -4.311 -7.085 1.00 88.44 84 ALA A CA 1
ATOM 672 C C . ALA A 1 84 ? -16.441 -4.004 -5.736 1.00 88.44 84 ALA A C 1
ATOM 674 O O . ALA A 1 84 ? -17.548 -4.479 -5.497 1.00 88.44 84 ALA A O 1
ATOM 675 N N . TYR A 1 85 ? -15.801 -3.209 -4.871 1.00 89.50 85 TYR A N 1
ATOM 676 C CA . TYR A 1 85 ? -16.332 -2.833 -3.563 1.00 89.50 85 TYR A CA 1
ATOM 677 C C . TYR A 1 85 ? -17.093 -1.500 -3.616 1.00 89.50 85 TYR A C 1
ATOM 679 O O . TYR A 1 85 ? -16.756 -0.624 -4.420 1.00 89.50 85 TYR A O 1
ATOM 687 N N . PRO A 1 86 ? -18.085 -1.289 -2.729 1.00 94.50 86 PRO A N 1
ATOM 688 C CA . PRO A 1 86 ? -18.725 0.008 -2.568 1.00 94.50 86 PRO A CA 1
ATOM 689 C C . PRO A 1 86 ? -17.699 1.101 -2.253 1.00 94.50 86 PRO A C 1
ATOM 691 O O . PRO A 1 86 ? -16.851 0.956 -1.369 1.00 94.50 86 PRO A O 1
ATOM 694 N N . GLN A 1 87 ? -17.808 2.243 -2.935 1.00 91.38 87 GLN A N 1
ATOM 695 C CA . GLN A 1 87 ? -16.846 3.338 -2.785 1.00 91.38 87 GLN A CA 1
ATOM 696 C C . GLN A 1 87 ? -16.763 3.860 -1.341 1.00 91.38 87 GLN A C 1
ATOM 698 O O . GLN A 1 87 ? -15.704 4.303 -0.903 1.00 91.38 87 GLN A O 1
ATOM 703 N N . GLU A 1 88 ? -17.859 3.791 -0.586 1.00 93.50 88 GLU A N 1
ATOM 704 C CA . GLU A 1 88 ? -17.892 4.177 0.826 1.00 93.50 88 GLU A CA 1
ATOM 705 C C . GLU A 1 88 ? -16.993 3.292 1.696 1.00 93.50 88 GLU A C 1
ATOM 707 O O . GLU A 1 88 ? -16.263 3.805 2.544 1.00 93.50 88 GLU A O 1
ATOM 712 N N . GLU A 1 89 ? -17.000 1.979 1.467 1.00 93.12 89 GLU A N 1
ATOM 713 C CA . GLU A 1 89 ? -16.158 1.026 2.195 1.00 93.12 89 GLU A CA 1
ATOM 714 C C . GLU A 1 89 ? -14.690 1.213 1.826 1.00 93.12 89 GLU A C 1
ATOM 716 O O . GLU A 1 89 ? -13.828 1.274 2.704 1.00 93.12 89 GLU A O 1
ATOM 721 N N . VAL A 1 90 ? -14.413 1.431 0.537 1.00 92.69 90 VAL A N 1
ATOM 722 C CA . VAL A 1 90 ? -13.067 1.756 0.052 1.00 92.69 90 VAL A CA 1
ATOM 723 C C . VAL A 1 90 ? -12.554 3.036 0.712 1.00 92.69 90 VAL A C 1
ATOM 725 O O . VAL A 1 90 ? -11.408 3.096 1.161 1.00 92.69 90 VAL A O 1
ATOM 728 N N . CYS A 1 91 ? -13.392 4.069 0.808 1.00 93.50 91 CYS A N 1
ATOM 729 C CA . CYS A 1 91 ? -13.042 5.313 1.485 1.00 93.50 91 CYS A CA 1
ATOM 730 C C . CYS A 1 91 ? -12.764 5.090 2.977 1.00 93.50 91 CYS A C 1
ATOM 732 O O . CYS A 1 91 ? -11.741 5.571 3.466 1.00 93.50 91 CYS A O 1
ATOM 734 N N . LYS A 1 92 ? -13.606 4.327 3.686 1.00 95.69 92 LYS A N 1
ATOM 735 C CA . LYS A 1 92 ? -13.391 3.984 5.103 1.00 95.69 92 LYS A CA 1
ATOM 736 C C . LYS A 1 92 ? -12.069 3.247 5.306 1.00 95.69 92 LYS A C 1
ATOM 738 O O . LYS A 1 92 ? -11.265 3.674 6.131 1.00 95.69 92 LYS A O 1
ATOM 743 N N . ALA A 1 93 ? -11.789 2.230 4.493 1.00 95.25 93 ALA A N 1
ATOM 744 C CA . ALA A 1 93 ? -10.532 1.490 4.544 1.00 95.25 93 ALA A CA 1
ATOM 745 C C . ALA A 1 93 ? -9.317 2.402 4.278 1.00 95.25 93 ALA A C 1
ATOM 747 O O . ALA A 1 93 ? -8.327 2.360 5.005 1.00 95.25 93 ALA A O 1
ATOM 748 N N . ARG A 1 94 ? -9.397 3.316 3.299 1.00 94.69 94 ARG A N 1
ATOM 749 C CA . ARG A 1 94 ? -8.328 4.298 3.022 1.00 94.69 94 ARG A CA 1
ATOM 750 C C . ARG A 1 94 ? -8.097 5.282 4.162 1.00 94.69 94 ARG A C 1
ATOM 752 O O . ARG A 1 94 ? -6.943 5.654 4.404 1.00 94.69 94 ARG A O 1
ATOM 759 N N . VAL A 1 95 ? -9.159 5.719 4.834 1.00 95.88 95 VAL A N 1
ATOM 760 C CA . VAL A 1 95 ? -9.068 6.587 6.016 1.00 95.88 95 VAL A CA 1
ATOM 761 C C . VAL A 1 95 ? -8.431 5.824 7.172 1.00 95.88 95 VAL A C 1
ATOM 763 O O . VAL A 1 95 ? -7.509 6.348 7.795 1.00 95.88 95 VAL A O 1
ATOM 766 N N . LEU A 1 96 ? -8.841 4.576 7.398 1.00 96.06 96 LEU A N 1
ATOM 767 C CA . LEU A 1 96 ? -8.292 3.727 8.449 1.00 96.06 96 LEU A CA 1
ATOM 768 C C . LEU A 1 96 ? -6.791 3.472 8.244 1.00 96.06 96 LEU A C 1
ATOM 770 O O . LEU A 1 96 ? -5.997 3.755 9.138 1.00 96.06 96 LEU A O 1
ATOM 774 N N . VAL A 1 97 ? -6.368 3.090 7.036 1.00 95.25 97 VAL A N 1
ATOM 775 C CA . VAL A 1 97 ? -4.939 2.918 6.708 1.00 95.25 97 VAL A CA 1
ATOM 776 C C . VAL A 1 97 ? -4.158 4.224 6.876 1.00 95.25 97 VAL A C 1
ATOM 778 O O . VAL A 1 97 ? -3.054 4.224 7.413 1.00 95.25 97 VAL A O 1
ATOM 781 N N . SER A 1 98 ? -4.737 5.365 6.484 1.00 94.06 98 SER A N 1
ATOM 782 C CA . SER A 1 98 ? -4.115 6.675 6.745 1.00 94.06 98 SER A CA 1
ATOM 783 C C . SER A 1 98 ? -3.955 6.949 8.242 1.00 94.06 98 SER A C 1
ATOM 785 O O . SER A 1 98 ? -2.959 7.541 8.651 1.00 94.06 98 SER A O 1
ATOM 787 N N . SER A 1 99 ? -4.925 6.528 9.059 1.00 94.19 99 SER A N 1
ATOM 788 C CA . SER A 1 99 ? -4.865 6.689 10.511 1.00 94.19 99 SER A CA 1
ATOM 789 C C . SER A 1 99 ? -3.752 5.846 11.133 1.00 94.19 99 SER A C 1
ATOM 791 O O . SER A 1 99 ? -3.042 6.363 11.990 1.00 94.19 99 SER A O 1
ATOM 793 N N . PHE A 1 100 ? -3.528 4.623 10.639 1.00 93.50 100 PHE A N 1
ATOM 794 C CA . PHE A 1 100 ? -2.428 3.769 11.083 1.00 93.50 100 PHE A CA 1
ATOM 795 C C . PHE A 1 100 ? -1.068 4.398 10.785 1.00 93.50 100 PHE A C 1
ATOM 797 O O . PHE A 1 100 ? -0.235 4.517 11.675 1.00 93.50 100 PHE A O 1
ATOM 804 N N . ILE A 1 101 ? -0.873 4.890 9.558 1.00 89.38 101 ILE A N 1
ATOM 805 C CA . ILE A 1 101 ? 0.374 5.565 9.167 1.00 89.38 101 ILE A CA 1
ATOM 806 C C . ILE A 1 101 ? 0.619 6.796 10.053 1.00 89.38 101 ILE A C 1
ATOM 808 O O . ILE A 1 101 ? 1.735 7.027 10.509 1.00 8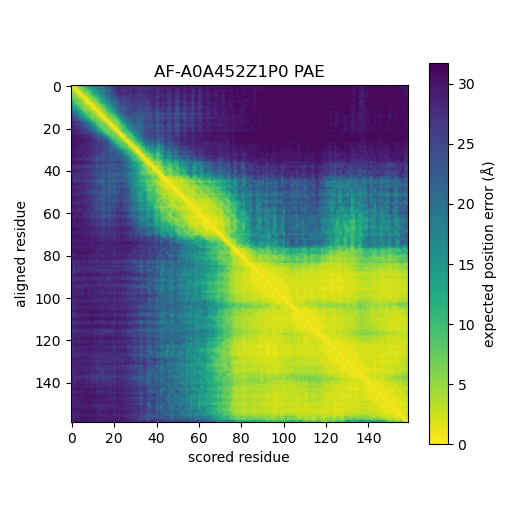9.38 101 ILE A O 1
ATOM 812 N N . ARG A 1 102 ? -0.432 7.577 10.340 1.00 92.62 102 ARG A N 1
ATOM 813 C CA . ARG A 1 102 ? -0.326 8.778 11.181 1.00 92.62 102 ARG A CA 1
ATOM 814 C C . ARG A 1 102 ? -0.096 8.465 12.663 1.00 92.62 102 ARG A C 1
ATOM 816 O O . ARG A 1 102 ? 0.391 9.332 13.379 1.00 92.62 102 ARG A O 1
ATOM 823 N N . ALA A 1 103 ? -0.464 7.273 13.127 1.00 91.50 103 ALA A N 1
ATOM 824 C CA . ALA A 1 103 ? -0.333 6.881 14.526 1.00 91.50 103 ALA A CA 1
ATOM 825 C C . ALA A 1 103 ? 1.127 6.662 14.961 1.00 91.50 103 ALA A C 1
ATOM 827 O O . ALA A 1 103 ? 1.408 6.740 16.154 1.00 91.50 103 ALA A O 1
ATOM 828 N N . GLY A 1 104 ? 2.054 6.433 14.022 1.00 89.38 104 GLY A N 1
ATOM 829 C CA . GLY A 1 104 ? 3.481 6.301 14.323 1.00 89.38 104 GLY A CA 1
ATOM 830 C C . GLY A 1 104 ? 3.751 5.186 15.337 1.00 89.38 104 GLY A C 1
ATOM 831 O O . GLY A 1 104 ? 3.514 4.019 15.049 1.00 89.38 104 GLY A O 1
ATOM 832 N N . GLU A 1 105 ? 4.226 5.545 16.530 1.00 88.75 105 GLU A N 1
ATOM 833 C CA . GLU A 1 105 ? 4.532 4.596 17.613 1.00 88.75 105 GLU A CA 1
ATOM 834 C C . GLU A 1 105 ? 3.280 3.960 18.245 1.00 88.75 105 GLU A C 1
ATOM 836 O O . GLU A 1 105 ? 3.335 2.830 18.722 1.00 88.75 105 GLU A O 1
ATOM 841 N N . ASP A 1 106 ? 2.130 4.642 18.215 1.00 91.12 106 ASP A N 1
ATOM 842 C CA . ASP A 1 106 ? 0.871 4.133 18.781 1.00 91.12 106 ASP A CA 1
ATOM 843 C C . ASP A 1 106 ? 0.079 3.255 17.797 1.00 91.12 106 ASP A C 1
ATOM 845 O O . ASP A 1 106 ? -1.045 2.844 18.095 1.00 91.12 106 ASP A O 1
ATOM 849 N N . VAL A 1 107 ? 0.645 2.958 16.624 1.00 92.38 107 VAL A N 1
ATOM 850 C CA . VAL A 1 107 ? -0.030 2.224 15.546 1.00 92.38 107 VAL A CA 1
ATOM 851 C C . VAL A 1 107 ? -0.589 0.875 15.992 1.00 92.38 107 VAL A C 1
ATOM 853 O O . VAL A 1 107 ? -1.714 0.539 15.634 1.00 92.38 107 VAL A O 1
ATOM 856 N N . GLU A 1 108 ? 0.138 0.170 16.854 1.00 91.06 108 GLU A N 1
ATOM 857 C CA . GLU A 1 108 ? -0.252 -1.124 17.416 1.00 91.06 108 GLU A CA 1
ATOM 858 C C . GLU A 1 108 ? -1.596 -1.040 18.156 1.00 91.06 108 GLU A C 1
ATOM 860 O O . GLU A 1 108 ? -2.555 -1.731 17.820 1.00 91.06 108 GLU A O 1
ATOM 865 N N . LYS A 1 109 ? -1.727 -0.073 19.071 1.00 92.56 109 LYS A N 1
ATOM 866 C CA . LYS A 1 109 ? -2.968 0.158 19.828 1.00 92.56 109 LYS A CA 1
ATOM 867 C C . LYS A 1 109 ? -4.122 0.585 18.924 1.00 92.56 109 LYS A C 1
ATOM 869 O O . LYS A 1 109 ? -5.287 0.369 19.253 1.00 92.56 109 LYS A O 1
ATOM 874 N N . VAL A 1 110 ? -3.831 1.288 17.827 1.00 94.44 110 VAL A N 1
ATOM 875 C CA . VAL A 1 110 ? -4.863 1.716 16.871 1.00 94.44 110 VAL A CA 1
ATOM 876 C C . VAL A 1 110 ? -5.371 0.520 16.064 1.00 94.44 110 VAL A C 1
ATOM 878 O O . VAL A 1 110 ? -6.576 0.453 15.816 1.00 94.44 110 VAL A O 1
ATOM 881 N N . ILE A 1 111 ? -4.491 -0.423 15.712 1.00 92.94 111 ILE A N 1
ATOM 882 C CA . ILE A 1 111 ? -4.856 -1.684 15.053 1.00 92.94 111 ILE A CA 1
ATOM 883 C C . ILE A 1 111 ? -5.702 -2.546 15.989 1.00 92.94 111 ILE A C 1
ATOM 885 O O . ILE A 1 111 ? -6.803 -2.913 15.594 1.00 92.94 111 ILE A O 1
ATOM 889 N N . GLU A 1 112 ? -5.268 -2.778 17.233 1.00 93.19 112 GLU A N 1
ATOM 890 C CA . GLU A 1 112 ? -6.039 -3.550 18.226 1.00 93.19 112 GLU A CA 1
ATOM 891 C C . GLU A 1 112 ? -7.456 -2.985 18.395 1.00 93.19 112 GLU A C 1
ATOM 893 O O . GLU A 1 112 ? -8.451 -3.689 18.250 1.00 93.19 112 GLU A O 1
ATOM 898 N N . LYS A 1 113 ? -7.581 -1.666 18.588 1.00 95.12 113 LYS A N 1
ATOM 899 C CA . LYS A 1 113 ? -8.896 -1.020 18.702 1.00 95.12 113 LYS A CA 1
ATOM 900 C C . LYS A 1 113 ? -9.732 -1.133 17.427 1.00 95.12 113 LYS A C 1
ATOM 902 O O . LYS A 1 113 ? -10.956 -1.103 17.502 1.00 95.12 113 LYS A O 1
ATOM 907 N N . ALA A 1 114 ? -9.108 -1.148 16.250 1.00 94.88 114 ALA A N 1
ATOM 908 C CA . ALA A 1 114 ? -9.819 -1.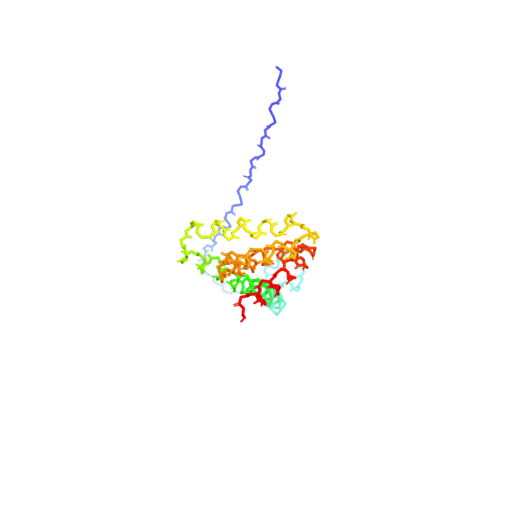358 14.991 1.00 94.88 114 ALA A CA 1
ATOM 909 C C . ALA A 1 114 ? -10.291 -2.815 14.857 1.00 94.88 114 ALA A C 1
ATOM 911 O O . ALA A 1 114 ? -11.398 -3.039 14.368 1.00 94.88 114 ALA A O 1
ATOM 912 N N . ALA A 1 115 ? -9.504 -3.778 15.344 1.00 93.81 115 ALA A N 1
ATOM 913 C CA . ALA A 1 115 ? -9.878 -5.187 15.425 1.00 93.81 115 ALA A CA 1
ATOM 914 C C . ALA A 1 115 ? -11.080 -5.385 16.361 1.00 93.81 115 ALA A C 1
ATOM 916 O O . ALA A 1 115 ? -12.084 -5.962 15.956 1.00 93.81 115 ALA A O 1
ATOM 917 N N . GLU A 1 116 ? -11.045 -4.793 17.562 1.00 94.00 116 GLU A N 1
ATOM 918 C CA . GLU A 1 116 ? -12.157 -4.818 18.529 1.00 94.00 116 GLU A CA 1
ATOM 919 C C . GLU A 1 116 ? -13.463 -4.247 17.954 1.00 94.00 116 GLU A C 1
ATOM 921 O O . GLU A 1 116 ? -14.555 -4.715 18.279 1.00 94.00 116 GLU A O 1
ATOM 926 N N . ARG A 1 117 ? -13.364 -3.230 17.087 1.00 94.56 117 ARG A N 1
ATOM 927 C CA . ARG A 1 117 ? -14.513 -2.636 16.385 1.00 94.56 117 ARG A CA 1
ATOM 928 C C . ARG A 1 117 ? -14.953 -3.427 15.146 1.00 94.56 117 ARG A C 1
ATOM 930 O O . ARG A 1 117 ? -15.974 -3.077 14.558 1.00 94.56 117 ARG A O 1
ATOM 937 N N . GLY A 1 118 ? -14.209 -4.457 14.736 1.00 92.50 118 GLY A N 1
ATOM 938 C CA . GLY A 1 118 ? -14.465 -5.227 13.515 1.00 92.50 118 GLY A CA 1
ATOM 939 C C . GLY A 1 118 ? -14.196 -4.446 12.223 1.00 92.50 118 GLY A C 1
ATOM 940 O O . GLY A 1 118 ? -14.812 -4.713 11.196 1.00 92.50 118 GLY A O 1
ATOM 941 N N . GLU A 1 119 ? -13.316 -3.442 12.266 1.00 93.81 119 GLU A N 1
ATOM 942 C CA . GLU A 1 119 ? -12.996 -2.579 11.119 1.00 93.81 119 GLU A CA 1
ATOM 943 C C . GLU A 1 119 ? -11.850 -3.130 10.252 1.00 93.81 119 GLU A C 1
ATOM 945 O O . GLU A 1 119 ? -11.678 -2.691 9.111 1.00 93.81 119 GLU A O 1
ATOM 950 N N . LEU A 1 120 ? -11.070 -4.089 10.769 1.00 93.81 120 LEU A N 1
ATOM 951 C CA . LEU A 1 120 ? -10.031 -4.790 10.012 1.00 93.81 120 LEU A CA 1
ATOM 952 C C . LEU A 1 120 ? -10.682 -5.813 9.078 1.00 93.81 120 LEU A C 1
ATOM 954 O O . LEU A 1 120 ? -11.083 -6.895 9.487 1.00 93.81 120 LEU A O 1
ATOM 958 N N . THR A 1 121 ? -10.814 -5.439 7.811 1.00 93.00 121 THR A N 1
ATOM 959 C CA . THR A 1 121 ? -11.424 -6.272 6.769 1.00 93.00 121 THR A CA 1
ATOM 960 C C . THR A 1 121 ? -10.412 -6.581 5.673 1.00 93.00 121 THR A C 1
ATOM 962 O O . THR A 1 121 ? -9.403 -5.889 5.534 1.00 93.00 121 THR A O 1
ATOM 965 N N . GLU A 1 122 ? -10.722 -7.555 4.818 1.00 91.50 122 GLU A N 1
ATOM 966 C CA . GLU A 1 122 ? -9.938 -7.857 3.609 1.00 91.50 122 GLU A CA 1
ATOM 967 C C . GLU A 1 122 ? -9.695 -6.607 2.740 1.00 91.50 122 GLU A C 1
ATOM 969 O O . GLU A 1 122 ? -8.623 -6.409 2.165 1.00 91.50 122 GLU A O 1
ATOM 974 N N . LEU A 1 123 ? -10.664 -5.686 2.700 1.00 93.00 123 LEU A N 1
ATOM 975 C CA . LEU A 1 123 ? -10.529 -4.434 1.964 1.00 93.00 123 LEU A CA 1
ATOM 976 C C . LEU A 1 123 ? -9.419 -3.534 2.532 1.00 93.00 123 LEU A C 1
ATOM 978 O O . LEU A 1 123 ? -8.761 -2.816 1.778 1.00 93.00 123 LEU A O 1
ATOM 982 N N . VAL A 1 124 ? -9.177 -3.579 3.844 1.00 94.50 124 VAL A N 1
ATOM 983 C CA . VAL A 1 124 ? -8.071 -2.859 4.493 1.00 94.50 124 VAL A CA 1
ATOM 984 C C . VAL A 1 124 ? -6.731 -3.444 4.052 1.00 94.50 124 VAL A C 1
ATOM 986 O O . VAL A 1 124 ? -5.853 -2.672 3.663 1.00 94.50 124 VAL A O 1
ATOM 989 N N . LEU A 1 125 ? -6.592 -4.774 4.021 1.00 92.88 125 LEU A N 1
ATOM 990 C CA . LEU A 1 125 ? -5.391 -5.443 3.502 1.00 92.88 125 LEU A CA 1
ATOM 991 C C . LEU A 1 125 ? -5.123 -5.065 2.046 1.00 92.88 125 LEU A C 1
ATOM 993 O O . LEU A 1 125 ? -4.015 -4.643 1.714 1.00 92.88 125 LEU A O 1
ATOM 997 N N . MET A 1 126 ? -6.149 -5.107 1.193 1.00 92.12 126 MET A N 1
ATOM 998 C CA . MET A 1 126 ? -6.033 -4.675 -0.202 1.00 92.12 126 MET A CA 1
ATOM 999 C C . MET A 1 126 ? -5.574 -3.215 -0.330 1.00 92.12 126 MET A C 1
ATOM 1001 O O . MET A 1 126 ? -4.752 -2.897 -1.191 1.00 92.12 126 MET A O 1
ATOM 1005 N N . VAL A 1 127 ? -6.066 -2.311 0.525 1.00 93.12 127 VAL A N 1
ATOM 1006 C CA . VAL A 1 127 ? -5.634 -0.903 0.530 1.00 93.12 127 VAL A CA 1
ATOM 1007 C C . VAL A 1 127 ? -4.174 -0.764 0.965 1.00 93.12 127 VAL A C 1
ATOM 1009 O O . VAL A 1 127 ? -3.449 0.031 0.359 1.00 93.12 127 VAL A O 1
ATOM 1012 N N . ILE A 1 128 ? -3.738 -1.501 1.993 1.00 92.88 128 ILE A N 1
ATOM 1013 C CA . ILE A 1 128 ? -2.336 -1.515 2.441 1.00 92.88 128 ILE A CA 1
ATOM 1014 C C . ILE A 1 128 ? -1.448 -2.011 1.302 1.00 92.88 128 ILE A C 1
ATOM 1016 O O . ILE A 1 128 ? -0.469 -1.348 0.960 1.00 92.88 128 ILE A O 1
ATOM 1020 N N . TRP A 1 129 ? -1.832 -3.112 0.656 1.00 91.94 129 TRP A N 1
ATOM 1021 C CA . TRP A 1 129 ? -1.077 -3.698 -0.445 1.00 91.94 129 TRP A CA 1
ATOM 1022 C C . TRP A 1 129 ? -0.983 -2.757 -1.654 1.00 91.94 129 TRP A C 1
ATOM 1024 O O . TRP A 1 129 ? 0.099 -2.563 -2.204 1.00 91.94 129 TRP A O 1
ATOM 1034 N N . ASN A 1 130 ? -2.072 -2.062 -2.000 1.00 90.81 130 ASN A N 1
ATOM 1035 C CA . ASN A 1 130 ? -2.057 -1.042 -3.051 1.00 90.81 130 ASN A CA 1
ATOM 1036 C C . ASN A 1 130 ? -1.121 0.137 -2.719 1.00 90.81 130 ASN A C 1
ATOM 1038 O O . ASN A 1 130 ? -0.449 0.657 -3.605 1.00 90.81 130 ASN A O 1
ATOM 1042 N N . ARG A 1 131 ? -1.042 0.575 -1.453 1.00 91.19 131 ARG A N 1
ATOM 1043 C CA . ARG A 1 131 ? -0.063 1.607 -1.059 1.00 91.19 131 ARG A CA 1
ATOM 1044 C C . ARG A 1 131 ? 1.371 1.087 -1.066 1.00 91.19 131 ARG A C 1
ATOM 1046 O O . ARG A 1 131 ? 2.268 1.842 -1.424 1.00 91.19 131 ARG A O 1
ATOM 1053 N N . LEU A 1 132 ? 1.576 -0.173 -0.686 1.00 90.69 132 LEU A N 1
ATOM 1054 C CA . LEU A 1 132 ? 2.881 -0.830 -0.724 1.00 90.69 132 LEU A CA 1
ATOM 1055 C C . LEU A 1 132 ? 3.421 -0.876 -2.158 1.00 90.69 132 LEU A C 1
ATOM 1057 O O . LEU A 1 132 ? 4.603 -0.621 -2.366 1.00 90.69 132 LEU A O 1
ATOM 1061 N N . ASP A 1 133 ? 2.556 -1.151 -3.139 1.00 86.50 133 ASP A N 1
ATOM 1062 C CA . ASP A 1 133 ? 2.933 -1.113 -4.554 1.00 86.50 133 ASP A CA 1
ATOM 1063 C C . ASP A 1 133 ? 3.394 0.282 -4.990 1.00 86.50 133 ASP A C 1
ATOM 1065 O O . ASP A 1 133 ? 4.476 0.428 -5.554 1.00 86.50 133 ASP A O 1
ATOM 1069 N N . VAL A 1 134 ? 2.621 1.324 -4.665 1.00 87.81 134 VAL A N 1
ATOM 1070 C CA . VAL A 1 134 ? 2.997 2.712 -4.986 1.00 87.81 134 VAL A CA 1
ATOM 1071 C C . VAL A 1 134 ? 4.343 3.077 -4.352 1.00 87.81 134 VAL A C 1
ATOM 1073 O O . VAL A 1 134 ? 5.237 3.538 -5.053 1.00 87.81 134 VAL A O 1
ATOM 1076 N N . ALA A 1 135 ? 4.536 2.780 -3.064 1.00 89.00 135 ALA A N 1
ATOM 1077 C CA . ALA A 1 135 ? 5.788 3.072 -2.365 1.00 89.00 135 ALA A CA 1
ATOM 1078 C C . ALA A 1 135 ? 6.998 2.331 -2.968 1.00 89.00 135 ALA A C 1
ATOM 1080 O O . ALA A 1 135 ? 8.102 2.869 -2.992 1.00 89.00 135 ALA A O 1
ATOM 1081 N N . ARG A 1 136 ? 6.804 1.108 -3.487 1.00 86.62 136 ARG A N 1
ATOM 1082 C CA . ARG A 1 136 ? 7.851 0.354 -4.201 1.00 86.62 136 ARG A CA 1
ATOM 1083 C C . ARG A 1 136 ? 8.237 1.002 -5.527 1.00 86.62 136 ARG A C 1
ATOM 1085 O O . ARG A 1 136 ? 9.411 0.957 -5.880 1.00 86.62 136 ARG A O 1
ATOM 1092 N N . ARG A 1 137 ? 7.280 1.594 -6.249 1.00 83.69 137 ARG A N 1
ATOM 1093 C CA . ARG A 1 137 ? 7.552 2.324 -7.502 1.00 83.69 137 ARG A CA 1
ATOM 1094 C C . ARG A 1 137 ? 8.333 3.607 -7.251 1.00 83.69 137 ARG A C 1
ATOM 1096 O O . ARG A 1 137 ? 9.232 3.921 -8.023 1.00 83.69 137 ARG A O 1
ATOM 1103 N N . ASP A 1 138 ? 8.017 4.294 -6.160 1.00 89.06 138 ASP A N 1
ATOM 1104 C CA . ASP A 1 138 ? 8.658 5.556 -5.788 1.00 89.06 138 ASP A CA 1
ATOM 1105 C C . ASP A 1 138 ? 9.981 5.354 -5.005 1.00 89.06 138 ASP A C 1
ATOM 1107 O O . ASP A 1 138 ? 10.582 6.327 -4.556 1.00 89.06 138 ASP A O 1
ATOM 1111 N N . ASP A 1 139 ? 10.444 4.101 -4.836 1.00 89.38 139 ASP A N 1
ATOM 1112 C CA . ASP A 1 139 ? 11.602 3.687 -4.009 1.00 89.38 139 ASP A CA 1
ATOM 1113 C C . ASP A 1 139 ? 11.589 4.294 -2.587 1.00 89.38 139 ASP A C 1
ATOM 1115 O O . ASP A 1 139 ? 12.619 4.626 -1.991 1.00 89.38 139 ASP A O 1
ATOM 1119 N N . GLU A 1 140 ? 10.396 4.431 -2.001 1.00 91.94 140 GLU A N 1
ATOM 1120 C CA . GLU A 1 140 ? 10.203 5.046 -0.688 1.00 91.94 140 GLU A CA 1
ATOM 1121 C C . GLU A 1 140 ? 10.440 4.018 0.433 1.00 91.94 140 GLU A C 1
ATOM 1123 O O . GLU A 1 140 ? 9.518 3.499 1.067 1.00 91.94 140 GLU A O 1
ATOM 1128 N N . LYS A 1 141 ? 11.714 3.690 0.680 1.00 91.75 141 LYS A N 1
ATOM 1129 C CA . LYS A 1 141 ? 12.148 2.610 1.594 1.00 91.75 141 LYS A CA 1
ATOM 1130 C C . LYS A 1 141 ? 11.541 2.674 2.995 1.00 91.75 141 LYS A C 1
ATOM 1132 O O . LYS A 1 141 ? 11.268 1.628 3.587 1.00 91.75 141 LYS A O 1
ATOM 113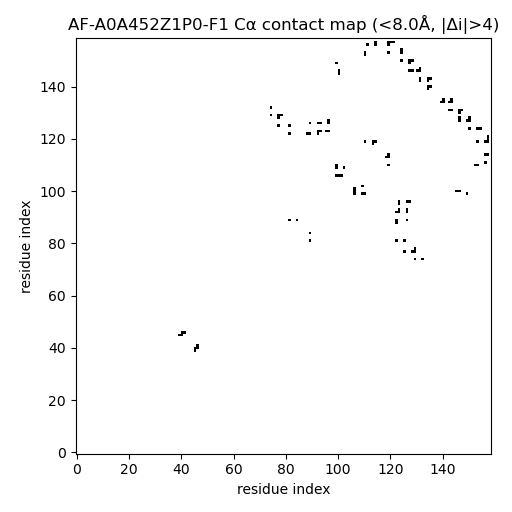7 N N . ASP A 1 142 ? 11.334 3.870 3.533 1.00 89.44 142 ASP A N 1
ATOM 1138 C CA . ASP A 1 142 ? 10.725 4.044 4.853 1.00 89.44 142 ASP A CA 1
ATOM 1139 C C . ASP A 1 142 ? 9.241 3.675 4.835 1.00 89.44 142 ASP A C 1
ATOM 1141 O O . ASP A 1 142 ? 8.800 2.880 5.666 1.00 89.44 142 ASP A O 1
ATOM 1145 N N . ALA A 1 143 ? 8.496 4.145 3.831 1.00 88.06 143 ALA A N 1
ATOM 1146 C CA . ALA A 1 143 ? 7.094 3.789 3.651 1.00 88.06 143 ALA A CA 1
ATOM 1147 C C . ALA A 1 143 ? 6.917 2.292 3.384 1.00 88.06 143 ALA A C 1
ATOM 1149 O O . ALA A 1 143 ? 6.028 1.677 3.970 1.00 88.06 143 ALA A O 1
ATOM 1150 N N . ILE A 1 144 ? 7.789 1.681 2.572 1.00 88.88 144 ILE A N 1
ATOM 1151 C CA . ILE A 1 144 ? 7.769 0.234 2.316 1.00 88.88 144 ILE A CA 1
ATOM 1152 C C . ILE A 1 144 ? 7.902 -0.542 3.630 1.00 88.88 144 ILE A C 1
ATOM 1154 O O . ILE A 1 144 ? 7.101 -1.438 3.886 1.00 88.88 144 ILE A O 1
ATOM 1158 N N . ARG A 1 145 ? 8.871 -0.190 4.489 1.00 90.69 145 ARG A N 1
ATOM 1159 C CA . ARG A 1 145 ? 9.067 -0.863 5.786 1.00 90.69 145 ARG A CA 1
ATOM 1160 C C . ARG A 1 145 ? 7.858 -0.700 6.702 1.00 90.69 145 ARG A C 1
ATOM 1162 O O . ARG A 1 145 ? 7.396 -1.684 7.273 1.00 90.69 145 ARG A O 1
ATOM 1169 N N . SER A 1 146 ? 7.335 0.518 6.831 1.00 90.88 146 SER A N 1
ATOM 1170 C CA . SER A 1 146 ? 6.163 0.784 7.670 1.00 90.88 146 SER A CA 1
ATOM 1171 C C . SER A 1 146 ? 4.913 0.055 7.166 1.00 90.88 146 SER A C 1
ATOM 1173 O O . SER A 1 146 ? 4.185 -0.529 7.963 1.00 90.88 146 SER A O 1
ATOM 1175 N N . LEU A 1 147 ? 4.672 0.046 5.853 1.00 92.56 147 LEU A N 1
ATOM 1176 C CA . L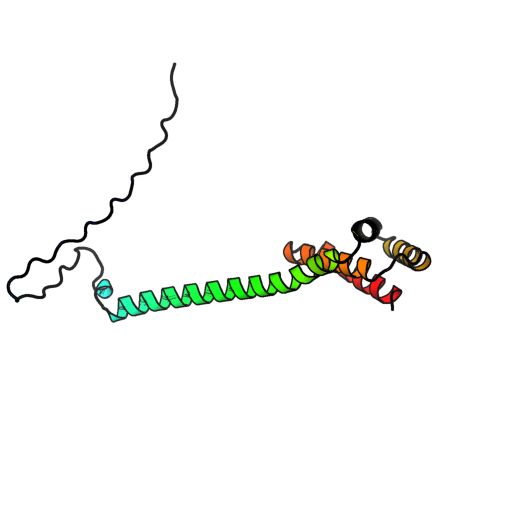EU A 1 147 ? 3.523 -0.626 5.243 1.00 92.56 147 LEU A CA 1
ATOM 1177 C C . LEU A 1 147 ? 3.631 -2.156 5.300 1.00 92.56 147 LEU A C 1
ATOM 1179 O O . LEU A 1 147 ? 2.608 -2.810 5.472 1.00 92.56 147 LEU A O 1
ATOM 1183 N N . ASP A 1 148 ? 4.833 -2.733 5.201 1.00 92.31 148 ASP A N 1
ATOM 1184 C CA . ASP A 1 148 ? 5.042 -4.184 5.339 1.00 92.31 148 ASP A CA 1
ATOM 1185 C C . ASP A 1 148 ? 4.749 -4.665 6.770 1.00 92.31 148 ASP A C 1
ATOM 1187 O O . ASP A 1 148 ? 4.087 -5.683 6.968 1.00 92.31 148 ASP A O 1
ATOM 1191 N N . LEU A 1 149 ? 5.166 -3.891 7.780 1.00 91.12 149 LEU A N 1
ATOM 1192 C CA . LEU A 1 149 ? 4.820 -4.158 9.180 1.00 91.12 149 LEU A CA 1
ATOM 1193 C C . LEU A 1 149 ? 3.308 -4.054 9.415 1.00 91.12 149 LEU A C 1
ATOM 1195 O O . LEU A 1 149 ? 2.724 -4.933 10.048 1.00 91.12 149 LEU A O 1
ATOM 1199 N N . LEU A 1 150 ? 2.676 -3.012 8.864 1.00 91.81 150 LEU A N 1
ATOM 1200 C CA . LEU A 1 150 ? 1.224 -2.836 8.912 1.00 91.81 150 LEU A CA 1
ATOM 1201 C C . LEU A 1 150 ? 0.482 -4.008 8.276 1.00 91.81 150 LEU A C 1
ATOM 1203 O O . LEU A 1 150 ? -0.473 -4.504 8.864 1.00 91.81 150 LEU A O 1
ATOM 1207 N N . TYR A 1 151 ? 0.925 -4.448 7.097 1.00 92.94 151 TYR A N 1
ATOM 1208 C CA . TYR A 1 151 ? 0.337 -5.579 6.389 1.00 92.94 151 TYR A CA 1
ATOM 1209 C C . TYR A 1 151 ? 0.339 -6.826 7.271 1.00 92.94 151 TYR A C 1
ATOM 1211 O O . TYR A 1 151 ? -0.727 -7.365 7.549 1.00 92.94 151 TYR A O 1
ATOM 1219 N N . ARG A 1 152 ? 1.509 -7.227 7.788 1.00 91.75 152 ARG A N 1
ATOM 1220 C CA . ARG A 1 152 ? 1.629 -8.430 8.627 1.00 91.75 152 ARG A CA 1
ATOM 1221 C C . ARG A 1 152 ? 0.772 -8.333 9.877 1.00 91.75 152 ARG A C 1
ATOM 1223 O O . ARG A 1 152 ? 0.128 -9.303 10.254 1.00 91.75 152 ARG A O 1
ATOM 1230 N N . ARG A 1 153 ? 0.757 -7.166 10.527 1.00 92.62 153 ARG A N 1
ATOM 1231 C CA . ARG A 1 153 ? 0.006 -7.006 11.770 1.00 92.62 153 ARG A CA 1
ATOM 1232 C C . ARG A 1 153 ? -1.500 -7.071 11.541 1.00 92.62 153 ARG A C 1
ATOM 1234 O O . ARG A 1 153 ? -2.193 -7.775 12.266 1.00 92.62 153 ARG A O 1
ATOM 1241 N N . VAL A 1 154 ? -1.999 -6.384 10.517 1.00 90.81 154 VAL A N 1
ATOM 1242 C CA . VAL A 1 154 ? -3.420 -6.435 10.155 1.00 90.81 154 VAL A CA 1
ATOM 1243 C C . VAL A 1 154 ? -3.814 -7.834 9.671 1.00 90.81 154 VAL A C 1
ATOM 1245 O O . VAL A 1 154 ? -4.875 -8.314 10.046 1.00 90.81 154 VAL A O 1
ATOM 1248 N N . GLU A 1 155 ? -2.954 -8.516 8.911 1.00 91.00 155 GLU A N 1
ATOM 1249 C CA . GLU A 1 155 ? -3.176 -9.897 8.456 1.00 91.00 155 GLU A CA 1
ATOM 1250 C C . GLU A 1 155 ? -3.325 -10.856 9.645 1.00 91.00 155 GLU A C 1
ATOM 1252 O O . GLU A 1 155 ? -4.257 -11.655 9.667 1.00 91.00 155 GLU A O 1
ATOM 1257 N N . THR A 1 156 ? -2.480 -10.721 10.676 1.00 91.25 156 THR A N 1
ATOM 1258 C CA . THR A 1 156 ? -2.583 -11.545 11.894 1.00 91.25 156 THR A CA 1
ATOM 1259 C C . THR A 1 156 ? -3.833 -11.292 12.730 1.00 91.25 156 THR A C 1
ATOM 1261 O O . THR A 1 156 ? -4.214 -12.165 13.490 1.00 91.25 156 THR A O 1
ATOM 1264 N N . GLU A 1 157 ? -4.445 -10.111 12.639 1.00 87.94 157 GLU A N 1
ATOM 1265 C CA . GLU A 1 157 ? -5.676 -9.799 13.382 1.00 87.94 157 GLU A CA 1
ATOM 1266 C C . GLU A 1 157 ? -6.943 -10.240 12.633 1.00 87.94 157 GLU A C 1
ATOM 1268 O O . GLU A 1 157 ? -8.019 -10.315 13.221 1.00 87.94 157 GLU A O 1
ATOM 1273 N N . ILE A 1 158 ? -6.834 -10.503 11.327 1.00 85.00 158 ILE A N 1
ATOM 1274 C CA . ILE A 1 158 ? -7.949 -10.967 10.493 1.00 85.00 158 ILE A CA 1
ATOM 1275 C C . ILE A 1 158 ? -8.083 -12.499 10.527 1.00 85.00 158 ILE A C 1
ATOM 1277 O O . ILE A 1 158 ? -9.202 -13.004 10.409 1.00 85.00 158 ILE A O 1
ATOM 1281 N N . LEU A 1 159 ? -6.963 -13.222 10.651 1.00 75.75 159 LEU A N 1
ATOM 1282 C CA . LEU A 1 159 ? -6.878 -14.691 10.643 1.00 75.75 159 LEU A CA 1
ATOM 1283 C C . LEU A 1 159 ? -6.989 -15.301 12.045 1.00 75.75 159 LEU A C 1
ATOM 1285 O O . LEU A 1 159 ? -7.711 -16.318 12.167 1.00 75.75 159 LEU A O 1
#